Protein AF-A0A485CBW3-F1 (afdb_monomer)

Mean predicted aligned error: 8.42 Å

Structure (mmCIF, N/CA/C/O backbone):
data_AF-A0A485CBW3-F1
#
_entry.id   AF-A0A485CBW3-F1
#
loop_
_atom_site.group_PDB
_atom_site.id
_atom_site.type_symbol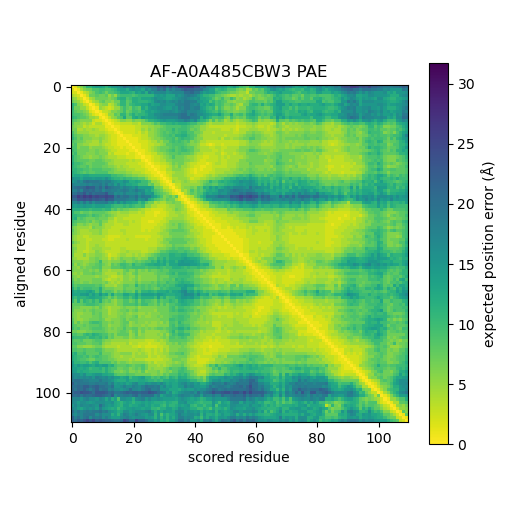
_atom_site.label_atom_id
_atom_site.label_alt_id
_atom_site.label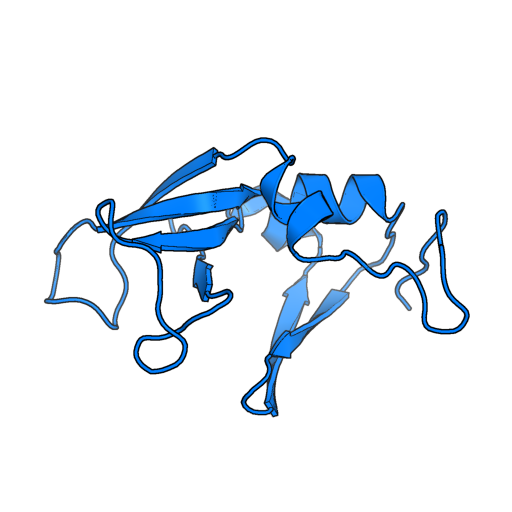_comp_id
_atom_site.label_asym_id
_atom_site.label_entity_id
_atom_site.label_seq_id
_atom_site.pdbx_PDB_ins_code
_atom_site.Cartn_x
_atom_site.Cartn_y
_atom_site.Cartn_z
_atom_site.occupancy
_atom_site.B_iso_or_equiv
_atom_site.auth_seq_id
_atom_site.auth_comp_id
_atom_site.auth_asym_id
_atom_site.auth_atom_id
_atom_site.pdbx_PDB_model_num
ATOM 1 N N . MET A 1 1 ? 17.941 -9.376 -4.956 1.00 50.50 1 MET A N 1
ATOM 2 C CA . MET A 1 1 ? 17.684 -8.123 -5.698 1.00 50.50 1 MET A CA 1
ATOM 3 C C . MET A 1 1 ? 16.260 -8.182 -6.223 1.00 50.50 1 MET A C 1
ATOM 5 O O . MET A 1 1 ? 15.840 -9.275 -6.577 1.00 50.50 1 MET A O 1
ATOM 9 N N . VAL A 1 2 ? 15.520 -7.071 -6.198 1.00 62.62 2 VAL A N 1
ATOM 10 C CA . VAL A 1 2 ? 14.190 -6.993 -6.827 1.00 62.62 2 VAL A CA 1
ATOM 11 C C . VAL A 1 2 ? 14.394 -6.579 -8.279 1.00 62.62 2 VAL A C 1
ATOM 13 O O . VAL A 1 2 ? 15.064 -5.578 -8.522 1.00 62.62 2 VAL A O 1
ATOM 16 N N . SER A 1 3 ? 13.869 -7.344 -9.230 1.00 69.56 3 SER A N 1
ATOM 17 C CA . SER A 1 3 ? 13.815 -6.956 -10.642 1.00 69.56 3 SER A CA 1
ATOM 18 C C . SER A 1 3 ? 12.436 -6.390 -10.973 1.00 69.56 3 SER A C 1
ATOM 20 O O . SER A 1 3 ? 11.439 -6.831 -10.409 1.00 69.56 3 SER A O 1
ATOM 22 N N . ILE A 1 4 ? 12.376 -5.401 -11.867 1.00 74.31 4 ILE A N 1
ATOM 23 C CA . ILE A 1 4 ? 11.139 -4.781 -12.362 1.00 74.31 4 ILE A CA 1
ATOM 24 C C . ILE A 1 4 ? 11.072 -5.076 -13.857 1.00 74.31 4 ILE A C 1
ATOM 26 O O . ILE A 1 4 ? 11.937 -4.621 -14.603 1.00 74.31 4 ILE A O 1
ATOM 30 N N . ALA A 1 5 ? 10.079 -5.849 -14.294 1.00 75.25 5 ALA A N 1
ATOM 31 C CA . ALA A 1 5 ? 9.964 -6.245 -15.698 1.00 75.25 5 ALA A CA 1
ATOM 32 C C . ALA A 1 5 ? 9.342 -5.154 -16.588 1.00 75.25 5 ALA A C 1
ATOM 34 O O . ALA A 1 5 ? 9.682 -5.064 -17.763 1.00 75.25 5 ALA A O 1
ATOM 35 N N . ASN A 1 6 ? 8.467 -4.306 -16.034 1.00 78.44 6 ASN A N 1
ATOM 36 C CA . ASN A 1 6 ? 7.676 -3.342 -16.807 1.00 78.44 6 ASN A CA 1
ATOM 37 C C . AS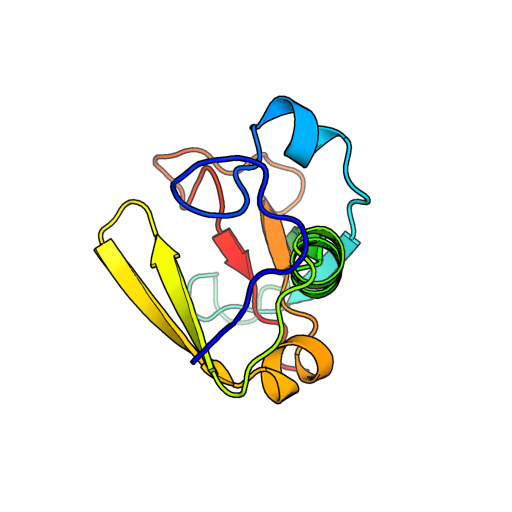N A 1 6 ? 8.139 -1.892 -16.623 1.00 78.44 6 ASN A C 1
ATOM 39 O O . ASN A 1 6 ? 7.304 -0.992 -16.614 1.00 78.44 6 ASN A O 1
ATOM 43 N N . ALA A 1 7 ? 9.438 -1.646 -16.426 1.00 77.31 7 ALA A N 1
ATOM 44 C CA . ALA A 1 7 ? 9.956 -0.299 -16.175 1.00 77.31 7 ALA A CA 1
ATOM 45 C C . ALA A 1 7 ? 9.477 0.704 -17.245 1.00 77.31 7 ALA A C 1
ATOM 47 O O . ALA A 1 7 ? 9.577 0.450 -18.442 1.00 77.31 7 ALA A O 1
ATOM 48 N N . ASN A 1 8 ? 8.944 1.845 -16.803 1.00 79.44 8 ASN A N 1
ATOM 49 C CA . ASN A 1 8 ? 8.433 2.914 -17.670 1.00 79.44 8 ASN A CA 1
ATOM 50 C C . ASN A 1 8 ? 9.266 4.207 -17.554 1.00 79.44 8 ASN A C 1
ATOM 52 O O . ASN A 1 8 ? 8.880 5.249 -18.078 1.00 79.44 8 ASN A O 1
ATOM 56 N N . SER A 1 9 ? 10.390 4.140 -16.838 1.00 77.81 9 SER A N 1
ATOM 57 C CA . SER A 1 9 ? 11.333 5.224 -16.591 1.00 77.81 9 SER A CA 1
ATOM 58 C C . SER A 1 9 ? 12.733 4.653 -16.344 1.00 77.81 9 SER A C 1
ATOM 60 O O . SER A 1 9 ? 12.873 3.518 -15.886 1.00 77.81 9 SER A O 1
ATOM 62 N N . ASP A 1 10 ? 13.769 5.473 -16.534 1.00 70.56 10 ASP A N 1
ATOM 63 C CA . ASP A 1 10 ? 15.170 5.141 -16.224 1.00 70.56 10 ASP A CA 1
ATOM 64 C C . ASP A 1 10 ? 15.400 4.786 -14.742 1.00 70.56 10 ASP A C 1
ATOM 66 O O . ASP A 1 10 ? 16.413 4.192 -14.380 1.00 70.56 10 ASP A O 1
ATOM 70 N N . LYS A 1 11 ? 14.449 5.144 -13.869 1.00 69.56 11 LYS A N 1
ATOM 71 C CA . LYS A 1 11 ? 14.462 4.844 -12.428 1.00 69.56 11 LYS A CA 1
ATOM 72 C C . LYS A 1 11 ? 13.620 3.619 -12.041 1.00 69.56 11 LYS A C 1
ATOM 74 O O . LYS A 1 11 ? 13.530 3.309 -10.856 1.00 69.56 11 LYS A O 1
ATOM 79 N N . GLY A 1 12 ? 12.988 2.940 -13.003 1.00 79.19 12 GLY A N 1
ATOM 80 C CA . GLY A 1 12 ? 12.107 1.791 -12.771 1.00 79.19 12 GLY A CA 1
ATOM 81 C C . GLY A 1 12 ? 10.662 2.047 -13.207 1.00 79.19 12 GLY A C 1
ATOM 82 O O . GLY A 1 12 ? 10.410 2.568 -14.291 1.00 79.19 12 GLY A O 1
ATOM 83 N N . TYR A 1 13 ? 9.697 1.643 -12.380 1.00 82.69 13 TYR A N 1
ATOM 84 C CA . TYR A 1 13 ? 8.269 1.846 -12.642 1.00 82.69 13 TYR A CA 1
ATOM 85 C C . TYR A 1 13 ? 7.731 3.037 -11.839 1.00 82.69 13 TYR A C 1
ATOM 87 O O . TYR A 1 13 ? 7.645 2.981 -10.615 1.00 82.69 13 TYR A O 1
ATOM 95 N N . VAL A 1 14 ? 7.380 4.119 -12.527 1.00 84.50 14 VAL A N 1
ATOM 96 C CA . VAL A 1 14 ? 6.865 5.372 -11.968 1.00 84.50 14 VAL A CA 1
ATOM 97 C C . VAL A 1 14 ? 5.360 5.450 -12.185 1.00 84.50 14 VAL A C 1
ATOM 99 O O . VAL A 1 14 ? 4.867 5.314 -13.305 1.00 84.50 14 VAL A O 1
ATOM 102 N N . ILE A 1 15 ? 4.627 5.705 -11.105 1.00 83.69 15 ILE A N 1
ATOM 103 C CA . ILE A 1 15 ? 3.169 5.818 -11.106 1.00 83.69 15 ILE A CA 1
ATOM 104 C C . ILE A 1 15 ? 2.811 7.251 -10.732 1.00 83.69 15 ILE A C 1
ATOM 106 O O . ILE A 1 15 ? 3.194 7.741 -9.672 1.00 83.69 15 ILE A O 1
ATOM 110 N N . THR A 1 16 ? 2.080 7.930 -11.611 1.00 83.56 16 THR A N 1
ATOM 111 C CA . THR A 1 16 ? 1.538 9.264 -11.316 1.00 83.56 16 THR A CA 1
ATOM 112 C C . THR A 1 16 ? 0.305 9.160 -10.422 1.00 83.56 16 THR A C 1
ATOM 114 O O . THR A 1 16 ? -0.414 8.165 -10.470 1.00 83.56 16 THR A O 1
ATOM 117 N N . GLU A 1 17 ? -0.002 10.209 -9.657 1.00 78.38 17 GLU A N 1
ATOM 118 C CA . GLU A 1 17 ? -1.218 10.258 -8.827 1.00 78.38 17 GLU A CA 1
ATOM 119 C C . GLU A 1 17 ? -2.484 9.969 -9.649 1.00 78.38 17 GLU A C 1
ATOM 121 O O . GLU A 1 17 ? -3.321 9.175 -9.241 1.00 78.38 17 GLU A O 1
ATOM 126 N N . LYS A 1 18 ? -2.577 10.509 -10.871 1.00 80.50 18 LYS A N 1
ATOM 127 C CA . LYS A 1 18 ? -3.710 10.258 -11.774 1.00 80.50 18 LYS A CA 1
ATOM 128 C C . LYS A 1 18 ? -3.839 8.783 -12.175 1.00 80.50 18 LYS A C 1
ATOM 130 O O . LYS A 1 18 ? -4.953 8.281 -12.300 1.00 80.50 18 LYS A O 1
ATOM 135 N N . GLN A 1 19 ? -2.719 8.089 -12.390 1.00 82.81 19 GLN A N 1
ATOM 136 C CA . GLN A 1 19 ? -2.724 6.646 -12.651 1.00 82.81 19 GLN A CA 1
ATOM 137 C C . GLN A 1 19 ? -3.099 5.869 -11.392 1.00 82.81 19 GLN A C 1
ATOM 139 O O . GLN A 1 19 ? -3.960 4.996 -11.460 1.00 82.81 19 GLN A O 1
ATOM 144 N N . PHE A 1 20 ? -2.522 6.227 -10.246 1.00 83.12 20 PHE A N 1
ATOM 145 C CA . PHE A 1 20 ? -2.848 5.608 -8.966 1.00 83.12 20 PHE A CA 1
ATOM 146 C C . PHE A 1 20 ? -4.340 5.739 -8.636 1.00 83.12 20 PHE A C 1
ATOM 148 O O . PHE A 1 20 ? -4.972 4.784 -8.191 1.00 83.12 20 PHE A O 1
ATOM 155 N N . ASP A 1 21 ? -4.931 6.895 -8.937 1.00 80.75 21 ASP A N 1
ATOM 156 C CA . ASP A 1 21 ? -6.346 7.154 -8.706 1.00 80.75 21 ASP A CA 1
ATOM 157 C C . ASP A 1 21 ? -7.276 6.304 -9.580 1.00 80.75 21 ASP A C 1
ATOM 159 O O . ASP A 1 21 ? -8.415 6.053 -9.179 1.00 80.75 21 ASP A O 1
ATOM 163 N N . SER A 1 22 ? -6.784 5.823 -10.726 1.00 85.06 22 SER A N 1
ATOM 164 C CA . SER A 1 22 ? -7.514 4.937 -11.641 1.00 85.06 22 SER A CA 1
ATOM 165 C C . SER A 1 22 ? -7.446 3.452 -11.267 1.00 85.06 22 SER A C 1
ATOM 167 O O . SER A 1 22 ? -8.141 2.636 -11.872 1.00 85.06 22 SER A O 1
ATOM 169 N N . PHE A 1 23 ? -6.614 3.079 -10.292 1.00 87.25 23 PHE A N 1
ATOM 170 C CA . PHE A 1 23 ? -6.439 1.683 -9.906 1.00 87.25 23 PHE A CA 1
ATOM 171 C C . PHE A 1 23 ? -7.598 1.152 -9.051 1.00 87.25 23 PHE A C 1
ATOM 173 O O . PHE A 1 23 ? -8.289 1.932 -8.384 1.00 87.25 23 PHE A O 1
ATOM 180 N N . PRO A 1 24 ? -7.806 -0.182 -9.032 1.00 86.69 24 PRO A N 1
ATOM 181 C CA . PRO A 1 24 ? -8.778 -0.813 -8.152 1.00 86.69 24 PRO A CA 1
ATOM 182 C C . PRO A 1 24 ? -8.530 -0.408 -6.699 1.00 86.69 24 PRO A C 1
ATOM 184 O O . PRO A 1 24 ? -7.423 -0.552 -6.176 1.00 86.69 24 PRO A O 1
ATOM 187 N N . ARG A 1 25 ? -9.572 0.122 -6.056 1.00 86.62 25 ARG A N 1
ATOM 188 C CA . ARG A 1 25 ? -9.532 0.507 -4.647 1.00 86.62 25 ARG A CA 1
ATOM 189 C C . ARG A 1 25 ? -10.084 -0.635 -3.813 1.00 86.62 25 ARG A C 1
ATOM 191 O O . ARG A 1 25 ? -11.250 -0.989 -3.976 1.00 86.62 25 ARG A O 1
ATOM 198 N N . ASP A 1 26 ? -9.283 -1.145 -2.896 1.00 86.12 26 ASP A N 1
ATOM 199 C CA . ASP A 1 26 ? -9.722 -2.088 -1.880 1.00 86.12 26 ASP A CA 1
ATOM 200 C C . ASP A 1 26 ? -9.871 -1.382 -0.527 1.00 86.12 26 ASP A C 1
ATOM 202 O O . ASP A 1 26 ? -9.417 -0.249 -0.324 1.00 86.12 26 ASP A O 1
ATOM 206 N N . THR A 1 27 ? -10.591 -2.020 0.388 1.00 84.56 27 THR A N 1
ATOM 207 C CA . THR A 1 27 ? -10.851 -1.496 1.721 1.00 84.56 27 THR A CA 1
ATOM 208 C C . THR A 1 27 ? -10.524 -2.532 2.782 1.00 84.56 27 THR A C 1
ATOM 210 O O . THR A 1 27 ? -11.145 -3.589 2.844 1.00 84.56 27 THR A O 1
ATOM 213 N N . ILE A 1 28 ? -9.641 -2.159 3.704 1.00 83.75 28 ILE A N 1
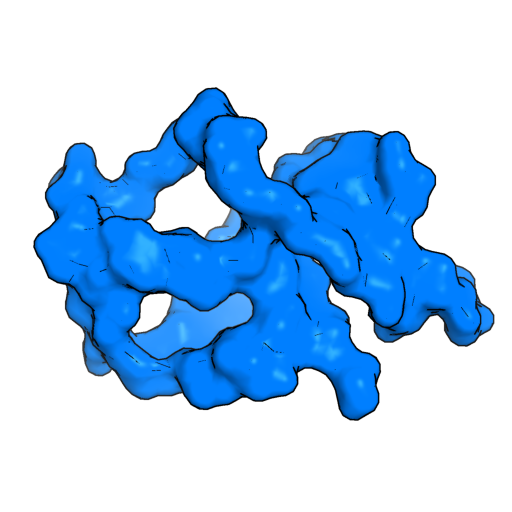ATOM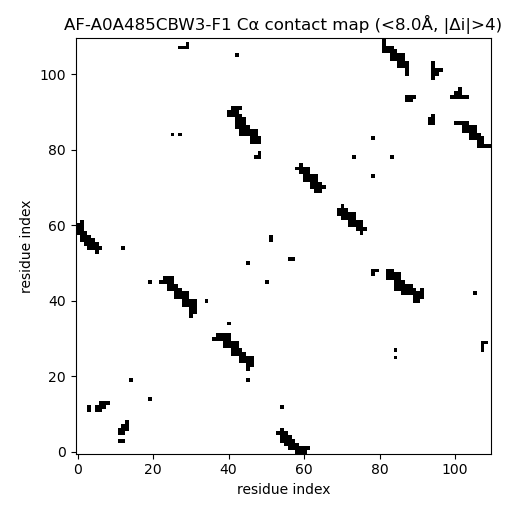 214 C CA . ILE A 1 28 ? -9.354 -2.937 4.906 1.00 83.75 28 ILE A CA 1
ATOM 215 C C . ILE A 1 28 ? -9.949 -2.244 6.130 1.00 83.75 28 ILE A C 1
ATOM 217 O O . ILE A 1 28 ? -9.968 -1.017 6.234 1.00 83.75 28 ILE A O 1
ATOM 221 N N . VAL A 1 29 ? -10.439 -3.032 7.081 1.00 83.62 29 VAL A N 1
ATOM 222 C CA . VAL A 1 29 ? -10.866 -2.535 8.391 1.00 83.62 29 VAL A CA 1
ATOM 223 C C . VAL A 1 29 ? -9.935 -3.147 9.424 1.00 83.62 29 VAL A C 1
ATOM 225 O O . VAL A 1 29 ? -9.990 -4.352 9.654 1.00 83.62 29 VAL A O 1
ATOM 228 N N . THR A 1 30 ? -9.077 -2.328 10.027 1.00 76.69 30 THR A N 1
ATOM 229 C CA . THR A 1 30 ? -8.060 -2.785 10.984 1.00 76.69 30 THR A CA 1
ATOM 230 C C . THR A 1 30 ? -7.955 -1.836 12.173 1.00 76.69 30 THR A C 1
ATOM 232 O O . THR A 1 30 ? -8.386 -0.685 12.113 1.00 76.69 30 THR A O 1
ATOM 235 N N . THR A 1 31 ? -7.411 -2.324 13.279 1.00 74.94 31 THR A N 1
ATOM 236 C CA . THR A 1 31 ? -7.025 -1.504 14.431 1.00 74.94 31 THR A CA 1
ATOM 237 C C . THR A 1 31 ? -5.541 -1.193 14.317 1.00 74.94 31 THR A C 1
ATOM 239 O O . THR A 1 31 ? -4.745 -2.117 14.156 1.00 74.94 31 THR A O 1
ATOM 242 N N . THR A 1 32 ? -5.143 0.073 14.422 1.00 67.81 32 THR A N 1
ATOM 243 C CA . THR A 1 32 ? -3.719 0.438 14.411 1.00 67.81 32 THR A CA 1
ATOM 244 C C . THR A 1 32 ? -3.285 0.992 15.769 1.00 67.81 32 THR A C 1
ATOM 246 O O . THR A 1 32 ? -4.093 1.643 16.436 1.00 67.81 32 THR A O 1
ATOM 249 N N . PRO A 1 33 ? -2.014 0.800 16.179 1.00 65.06 33 PRO A N 1
ATOM 250 C CA . PRO A 1 33 ? -1.489 1.364 17.431 1.00 65.06 33 PRO A CA 1
ATOM 251 C C . PRO A 1 33 ? -1.583 2.895 17.497 1.00 65.06 33 PRO A C 1
ATOM 253 O O . PRO A 1 33 ? -1.577 3.482 18.572 1.00 65.06 33 PRO A O 1
ATOM 256 N N . TRP A 1 34 ? -1.664 3.5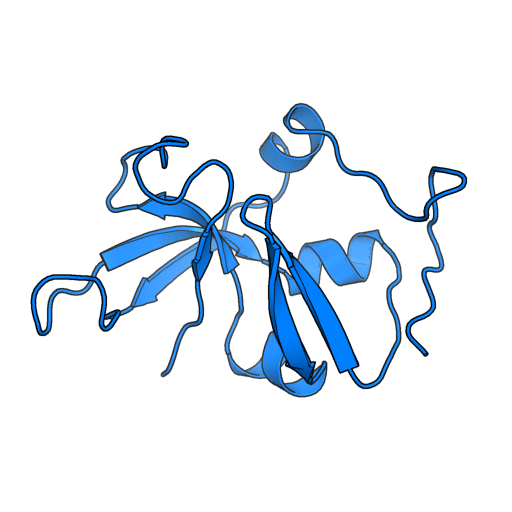34 16.329 1.00 60.78 34 TRP A N 1
ATOM 257 C CA . TRP A 1 34 ? -1.688 4.984 16.129 1.00 60.78 34 TRP A CA 1
ATOM 258 C C . TRP A 1 34 ? -3.104 5.578 16.193 1.00 60.78 34 TRP A C 1
ATOM 260 O O . TRP A 1 34 ? -3.279 6.787 16.063 1.00 60.78 34 TRP A O 1
ATOM 270 N N . THR A 1 35 ? -4.125 4.734 16.355 1.00 62.72 35 THR A N 1
ATOM 271 C CA . THR A 1 35 ? -5.534 5.132 16.479 1.00 62.72 35 THR A CA 1
ATOM 272 C C . THR A 1 35 ? -6.024 4.880 17.903 1.00 62.72 35 THR A C 1
ATOM 274 O O . THR A 1 35 ? -5.421 4.065 18.601 1.00 62.72 35 THR A O 1
ATOM 277 N N . PRO A 1 36 ? -7.091 5.567 18.370 1.00 68.12 36 PRO A N 1
ATOM 278 C CA . PRO A 1 36 ? -7.622 5.352 19.714 1.00 68.12 36 PRO A CA 1
ATOM 279 C C . PRO A 1 36 ? -7.803 3.858 19.999 1.00 68.12 36 PRO A C 1
ATOM 281 O O . PRO A 1 36 ? -8.356 3.139 19.165 1.00 68.12 36 PRO A O 1
ATOM 284 N N . THR A 1 37 ? -7.306 3.400 21.150 1.00 64.88 37 THR A N 1
ATOM 285 C CA . THR A 1 37 ? -7.142 1.979 21.480 1.00 64.88 37 THR A CA 1
ATOM 286 C C . THR A 1 37 ? -8.398 1.167 21.164 1.00 64.88 37 THR A C 1
ATOM 288 O O . THR A 1 37 ? -9.475 1.436 21.693 1.00 64.88 37 THR A O 1
ATOM 291 N N . GLY A 1 38 ? -8.265 0.170 20.283 1.00 63.62 38 GLY A N 1
ATOM 292 C CA . GLY A 1 38 ? -9.356 -0.733 19.901 1.00 63.62 38 GLY A CA 1
ATOM 293 C C . GLY A 1 38 ? -10.338 -0.188 18.855 1.00 63.62 38 GLY A C 1
ATOM 294 O O . GLY A 1 38 ? -11.257 -0.910 18.463 1.00 63.62 38 GLY A O 1
ATOM 295 N N . LYS A 1 39 ? -10.162 1.043 18.351 1.00 74.12 39 LYS A N 1
ATOM 296 C CA . LYS A 1 39 ? -11.005 1.566 17.271 1.00 74.12 39 LYS A CA 1
ATOM 297 C C . LYS A 1 39 ? -10.640 0.889 15.951 1.00 74.12 39 LYS A C 1
ATOM 299 O O . LYS A 1 39 ? -9.534 1.038 15.438 1.00 74.12 39 LYS A O 1
ATOM 304 N N . LYS A 1 40 ? -11.608 0.178 15.370 1.00 77.44 40 LYS A N 1
ATOM 305 C CA . LYS A 1 40 ? -11.526 -0.283 13.983 1.00 77.44 40 LYS A CA 1
ATOM 306 C C . LYS A 1 40 ? -11.592 0.926 13.059 1.00 77.44 40 LYS A C 1
ATOM 308 O O . LYS A 1 40 ? -12.570 1.672 13.091 1.00 77.44 40 LYS A O 1
ATOM 313 N N . VAL A 1 41 ? -10.565 1.094 12.244 1.00 80.62 41 VAL A N 1
ATOM 314 C CA . VAL A 1 41 ? -10.466 2.149 11.244 1.00 80.62 41 VAL A CA 1
ATOM 315 C C . VAL A 1 41 ? -10.558 1.530 9.861 1.00 80.62 41 VAL A C 1
ATOM 317 O O . VAL A 1 41 ? -9.943 0.500 9.576 1.00 80.62 41 VAL A O 1
ATOM 320 N N . LYS A 1 42 ? -11.356 2.161 9.001 1.00 84.06 42 LYS A N 1
ATOM 321 C CA . LYS A 1 42 ? -11.532 1.759 7.609 1.00 84.06 42 LYS A CA 1
ATOM 322 C C . LYS A 1 42 ? -10.497 2.474 6.747 1.00 84.06 42 LYS A C 1
ATOM 324 O O . LYS A 1 42 ? -10.613 3.676 6.528 1.00 84.06 42 LYS A O 1
ATOM 329 N N . PHE A 1 43 ? -9.518 1.746 6.232 1.00 84.12 43 PHE A N 1
ATOM 330 C CA . PHE A 1 43 ? -8.559 2.263 5.261 1.00 84.12 43 PHE A CA 1
ATOM 331 C C . PHE A 1 43 ? -8.978 1.858 3.857 1.00 84.12 43 PHE A C 1
ATOM 333 O O . PHE A 1 43 ? -9.331 0.703 3.623 1.00 84.12 43 PHE A O 1
ATOM 340 N N . LYS A 1 44 ? -8.930 2.803 2.921 1.00 85.38 44 LYS A N 1
ATOM 341 C CA . LYS A 1 44 ? -9.211 2.558 1.506 1.00 85.38 44 LYS A CA 1
ATOM 342 C C . LYS A 1 44 ? -8.049 3.043 0.649 1.00 85.38 44 LYS A C 1
ATOM 344 O O . LYS A 1 44 ? -7.464 4.100 0.896 1.00 85.38 44 LYS A O 1
ATOM 349 N N . GLY A 1 45 ? -7.692 2.238 -0.342 1.00 87.00 45 GLY A N 1
ATOM 350 C CA . GLY A 1 45 ? -6.401 2.331 -1.009 1.00 87.00 45 GLY A CA 1
ATOM 351 C C . GLY A 1 45 ? -6.239 1.302 -2.110 1.00 87.00 45 GLY A C 1
ATOM 352 O O . GLY A 1 45 ? -7.181 0.591 -2.429 1.00 87.00 45 GLY A O 1
ATOM 353 N N . VAL A 1 46 ? -5.052 1.234 -2.696 1.00 87.50 46 VAL A N 1
ATOM 354 C CA . VAL A 1 46 ? -4.725 0.237 -3.724 1.00 87.50 46 VAL A CA 1
ATOM 355 C C . VAL A 1 46 ? -3.967 -0.911 -3.067 1.00 87.50 46 VAL A C 1
ATOM 357 O O . VAL A 1 46 ? -3.087 -0.671 -2.239 1.00 87.50 46 VAL A O 1
ATOM 360 N N . ASP A 1 47 ? -4.300 -2.148 -3.431 1.00 86.94 47 ASP A N 1
ATOM 361 C CA . ASP A 1 47 ? -3.546 -3.327 -2.997 1.00 86.94 47 ASP A CA 1
ATOM 362 C C . ASP A 1 47 ? -2.108 -3.244 -3.525 1.00 86.94 47 ASP A C 1
ATOM 364 O O . ASP A 1 47 ? -1.864 -3.076 -4.726 1.00 86.94 47 ASP A O 1
ATOM 368 N N . LEU A 1 48 ? -1.136 -3.365 -2.626 1.00 84.69 48 LEU A N 1
ATOM 369 C CA . LEU A 1 48 ? 0.272 -3.363 -2.988 1.00 84.69 48 LEU A CA 1
ATOM 370 C C . LEU A 1 48 ? 0.604 -4.506 -3.961 1.00 84.69 48 LEU A C 1
ATOM 372 O O . LEU A 1 48 ? 1.399 -4.320 -4.882 1.00 84.69 48 LEU A O 1
ATOM 376 N N . SER A 1 49 ? -0.048 -5.658 -3.820 1.00 84.25 49 SER A N 1
ATOM 377 C CA . SER A 1 49 ? 0.100 -6.811 -4.713 1.00 84.25 49 SER A CA 1
ATOM 378 C C . SER A 1 49 ? -0.279 -6.459 -6.152 1.00 84.25 49 SER A C 1
ATOM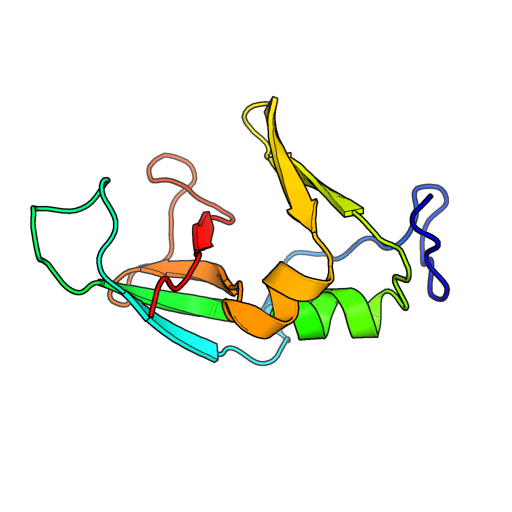 380 O O . SER A 1 49 ? 0.372 -6.906 -7.098 1.00 84.25 49 SER A O 1
ATOM 382 N N . TYR A 1 50 ? -1.303 -5.618 -6.338 1.00 86.62 50 TYR A N 1
ATOM 383 C CA . TYR A 1 50 ? -1.703 -5.125 -7.656 1.00 86.62 50 TYR A CA 1
ATOM 384 C C . TYR A 1 50 ? -0.615 -4.235 -8.269 1.00 86.62 50 TYR A C 1
ATOM 386 O O . TYR A 1 50 ? -0.259 -4.408 -9.435 1.00 86.62 50 TYR A O 1
ATOM 394 N N . VAL A 1 51 ? -0.027 -3.338 -7.472 1.00 85.38 51 VAL A N 1
ATOM 395 C CA . VAL A 1 51 ? 1.069 -2.461 -7.913 1.00 85.38 51 VAL A CA 1
ATOM 396 C C . VAL A 1 51 ? 2.317 -3.263 -8.288 1.00 85.38 51 VAL A C 1
ATOM 398 O O . VAL A 1 51 ? 2.925 -3.011 -9.327 1.00 85.38 51 VAL A O 1
ATOM 401 N N . LEU A 1 52 ? 2.676 -4.264 -7.482 1.00 84.25 52 LEU A N 1
ATOM 402 C CA . LEU A 1 52 ? 3.821 -5.138 -7.745 1.00 84.25 52 LEU A CA 1
ATOM 403 C C . LEU A 1 52 ? 3.631 -5.948 -9.031 1.00 84.25 52 LEU A C 1
ATOM 405 O O . LEU A 1 52 ? 4.559 -6.039 -9.834 1.00 84.25 52 LEU A O 1
ATOM 409 N N . LYS A 1 53 ? 2.421 -6.471 -9.269 1.00 85.69 53 LYS A N 1
ATOM 410 C CA . LYS A 1 53 ? 2.067 -7.155 -10.523 1.00 85.69 53 LYS A CA 1
ATOM 411 C C . LYS A 1 53 ? 2.156 -6.219 -11.729 1.00 85.69 53 LYS A C 1
ATOM 413 O O . LYS A 1 53 ? 2.719 -6.609 -12.746 1.00 85.69 53 LYS A O 1
ATOM 418 N N . LEU A 1 54 ? 1.671 -4.982 -11.605 1.00 85.69 54 LEU A N 1
ATOM 419 C CA . LEU A 1 54 ? 1.781 -3.953 -12.649 1.00 85.69 54 LEU A CA 1
ATOM 420 C C . LEU A 1 54 ? 3.234 -3.644 -13.007 1.00 85.69 54 LEU A C 1
ATOM 422 O O . LEU A 1 54 ? 3.592 -3.629 -14.183 1.00 85.69 54 LEU A O 1
ATOM 426 N N . ALA A 1 55 ? 4.081 -3.460 -11.996 1.00 84.50 55 ALA A N 1
ATOM 427 C CA . ALA A 1 55 ? 5.511 -3.238 -12.181 1.00 84.50 55 ALA A CA 1
ATOM 428 C C . ALA A 1 55 ? 6.249 -4.496 -12.691 1.00 84.50 55 ALA A C 1
ATOM 430 O O . ALA A 1 55 ? 7.382 -4.403 -13.167 1.00 84.50 55 ALA A O 1
ATOM 431 N N . GLY A 1 56 ? 5.633 -5.680 -12.600 1.00 82.38 56 GLY A N 1
ATOM 432 C CA . GLY A 1 56 ? 6.300 -6.958 -12.848 1.00 82.38 56 GLY A CA 1
ATOM 433 C C . GLY A 1 56 ? 7.453 -7.187 -11.870 1.00 82.38 56 GLY A C 1
ATOM 434 O O . GLY A 1 56 ? 8.511 -7.684 -12.262 1.00 82.38 56 GLY A O 1
ATOM 435 N N . ALA A 1 57 ? 7.280 -6.734 -10.625 1.00 82.69 57 ALA A N 1
ATOM 436 C CA . ALA A 1 57 ? 8.301 -6.796 -9.596 1.00 82.69 57 ALA A CA 1
ATOM 437 C C . ALA A 1 57 ? 8.482 -8.239 -9.104 1.00 82.69 57 ALA A C 1
ATOM 439 O O . ALA A 1 57 ? 7.510 -8.885 -8.723 1.00 82.69 57 ALA A O 1
ATOM 440 N N . ASN A 1 58 ? 9.721 -8.731 -9.078 1.00 75.62 58 ASN A N 1
ATOM 441 C CA . ASN A 1 58 ? 10.067 -10.049 -8.546 1.00 75.62 58 ASN A CA 1
ATOM 442 C C . ASN A 1 58 ? 11.260 -9.947 -7.596 1.00 75.62 58 ASN A C 1
ATOM 444 O O . ASN A 1 58 ? 12.304 -9.405 -7.957 1.00 75.62 58 ASN A O 1
ATOM 448 N N . GLY A 1 59 ? 11.137 -10.487 -6.383 1.00 79.12 59 GLY A N 1
ATOM 449 C CA . GLY A 1 59 ? 12.233 -10.536 -5.419 1.00 79.12 59 GLY A CA 1
ATOM 450 C C . GLY A 1 59 ? 11.831 -11.158 -4.084 1.00 79.12 59 GLY A C 1
ATOM 451 O O . GLY A 1 59 ? 10.671 -11.457 -3.846 1.00 79.12 59 GLY A O 1
ATOM 452 N N . ALA A 1 60 ? 12.806 -11.362 -3.198 1.00 81.94 60 ALA A N 1
ATOM 453 C CA . ALA A 1 60 ? 12.542 -11.911 -1.863 1.00 81.94 60 ALA A CA 1
ATOM 454 C C . ALA A 1 60 ? 12.108 -10.834 -0.852 1.00 81.94 60 ALA A C 1
ATOM 456 O O . ALA A 1 60 ? 11.293 -11.097 0.025 1.00 81.94 60 ALA A O 1
ATOM 457 N N . LYS A 1 61 ? 12.658 -9.619 -0.979 1.00 83.31 61 LYS A N 1
ATOM 458 C CA . LYS A 1 61 ? 12.481 -8.509 -0.034 1.00 83.31 61 LYS A CA 1
ATOM 459 C C . LYS A 1 61 ? 12.163 -7.225 -0.773 1.00 83.31 61 LYS A C 1
ATOM 461 O O . LYS A 1 61 ? 12.851 -6.901 -1.737 1.00 83.31 61 LYS A O 1
ATOM 466 N N . LEU A 1 62 ? 11.188 -6.481 -0.277 1.00 83.19 62 LEU A N 1
ATOM 467 C CA . LEU A 1 62 ? 10.788 -5.175 -0.773 1.00 83.19 62 LEU A CA 1
ATOM 468 C C . LEU A 1 62 ? 11.223 -4.116 0.231 1.00 83.19 62 LEU A C 1
ATOM 470 O O . LEU A 1 62 ? 10.876 -4.188 1.407 1.00 83.19 62 LEU A O 1
ATOM 474 N N . LYS A 1 63 ? 11.993 -3.137 -0.238 1.00 83.00 63 LYS A N 1
ATOM 475 C CA . LYS A 1 63 ? 12.349 -1.960 0.550 1.00 83.00 63 LYS A CA 1
ATOM 476 C C . LYS A 1 63 ? 11.396 -0.831 0.172 1.00 83.00 63 LYS A C 1
ATOM 478 O O . LYS A 1 63 ? 11.374 -0.417 -0.984 1.00 83.00 63 LYS A O 1
ATOM 483 N N . PHE A 1 64 ? 10.621 -0.349 1.134 1.00 79.62 64 PHE A N 1
ATOM 484 C CA . PHE A 1 64 ? 9.769 0.824 0.985 1.00 79.62 64 PHE A CA 1
ATOM 485 C C . PHE A 1 64 ? 10.490 2.034 1.551 1.00 79.62 64 PHE A C 1
ATOM 487 O O . PHE A 1 64 ? 11.080 1.942 2.623 1.00 79.62 64 PHE A O 1
ATOM 494 N N . HIS A 1 65 ? 10.411 3.151 0.839 1.00 78.12 65 HIS A N 1
ATOM 495 C CA . HIS A 1 65 ? 10.907 4.446 1.279 1.00 78.12 65 HIS A CA 1
ATOM 496 C C . HIS A 1 65 ? 9.762 5.445 1.160 1.00 78.12 65 HIS A C 1
ATOM 498 O O . HIS A 1 65 ? 9.222 5.649 0.071 1.00 78.12 65 HIS A O 1
ATOM 504 N N . ALA A 1 66 ? 9.358 6.037 2.276 1.00 75.56 66 ALA A N 1
ATOM 505 C CA . ALA A 1 66 ? 8.328 7.065 2.306 1.00 75.56 66 ALA A CA 1
ATOM 506 C C . ALA A 1 66 ? 8.933 8.469 2.134 1.00 75.56 66 ALA A C 1
ATOM 508 O O . ALA A 1 66 ? 10.147 8.650 2.163 1.00 75.56 66 ALA A O 1
ATOM 509 N N . LEU A 1 67 ? 8.082 9.480 1.938 1.00 69.69 67 LEU A N 1
ATOM 510 C CA . LEU A 1 67 ? 8.515 10.876 1.755 1.00 69.69 67 LEU A CA 1
ATOM 511 C C . LEU A 1 67 ? 9.176 11.487 3.000 1.00 69.69 67 LEU A C 1
ATOM 513 O O . LEU A 1 67 ? 9.859 12.495 2.889 1.00 69.69 67 LEU A O 1
ATOM 517 N N . ASN A 1 68 ? 8.953 10.903 4.175 1.00 68.00 68 ASN A N 1
ATOM 518 C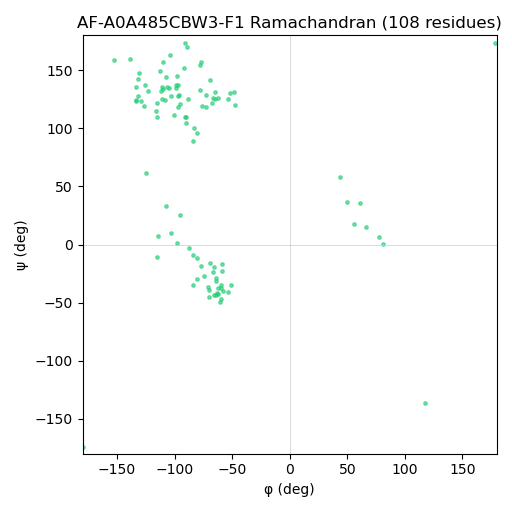 CA . ASN A 1 68 ? 9.544 11.311 5.448 1.00 68.00 68 ASN A CA 1
ATOM 519 C C . ASN A 1 68 ? 10.809 10.506 5.794 1.00 68.00 68 ASN A C 1
ATOM 521 O O . ASN A 1 68 ? 11.092 10.311 6.974 1.00 68.00 68 ASN A O 1
ATOM 525 N N . ASP A 1 69 ? 11.494 9.967 4.782 1.00 70.06 69 ASP A N 1
ATOM 526 C CA . ASP A 1 69 ? 12.669 9.093 4.915 1.00 70.06 69 ASP A CA 1
ATOM 527 C C . ASP A 1 69 ? 12.431 7.848 5.787 1.00 70.06 69 ASP A C 1
ATOM 529 O O . ASP A 1 69 ? 13.364 7.190 6.250 1.00 70.06 69 ASP A O 1
ATOM 533 N N . TYR A 1 70 ? 11.163 7.491 6.014 1.00 73.06 70 TYR A N 1
ATOM 534 C CA . TYR A 1 70 ? 10.820 6.273 6.722 1.00 73.06 70 TYR A CA 1
ATOM 535 C C . TYR A 1 70 ? 11.016 5.081 5.793 1.00 73.06 70 TYR A C 1
ATOM 537 O O . TYR A 1 70 ? 10.369 4.971 4.746 1.00 73.06 70 TYR A O 1
ATOM 545 N N . GLU A 1 71 ? 11.909 4.183 6.197 1.00 78.50 71 GLU A N 1
ATOM 546 C CA . GLU A 1 71 ? 12.213 2.967 5.465 1.00 78.50 71 GLU A CA 1
ATOM 547 C C . GLU A 1 71 ? 11.696 1.736 6.205 1.00 78.50 71 GLU A C 1
ATOM 549 O O . GLU A 1 71 ? 11.941 1.561 7.400 1.00 78.50 71 GLU A O 1
ATOM 554 N N . ILE A 1 72 ? 11.036 0.839 5.474 1.00 78.88 72 ILE A N 1
ATOM 555 C CA . ILE A 1 72 ? 10.697 -0.499 5.970 1.00 78.88 72 ILE A CA 1
ATOM 556 C C . ILE A 1 72 ? 11.105 -1.549 4.952 1.00 78.88 72 ILE A C 1
ATOM 558 O O . ILE A 1 72 ? 11.064 -1.327 3.741 1.00 78.88 72 ILE A O 1
ATOM 562 N N . ILE A 1 73 ? 11.497 -2.714 5.453 1.00 82.75 73 ILE A N 1
ATOM 563 C CA . ILE A 1 73 ? 11.767 -3.888 4.631 1.00 82.75 73 ILE A CA 1
ATOM 564 C C . ILE A 1 73 ? 10.669 -4.897 4.925 1.00 82.75 73 ILE A C 1
ATOM 566 O O . ILE A 1 73 ? 10.443 -5.243 6.081 1.00 82.75 73 ILE A O 1
ATOM 570 N N . VAL A 1 74 ? 9.996 -5.349 3.875 1.00 82.56 74 VAL A N 1
ATOM 571 C CA . VAL A 1 74 ? 8.897 -6.310 3.947 1.00 82.56 74 VAL A CA 1
ATOM 572 C C . VAL A 1 74 ? 9.249 -7.497 3.067 1.00 82.56 74 VAL A C 1
ATOM 574 O O . VAL A 1 74 ? 9.691 -7.320 1.928 1.00 82.56 74 VAL A O 1
ATOM 577 N N . ASP A 1 75 ? 9.087 -8.710 3.583 1.00 85.25 75 ASP A N 1
ATOM 578 C CA . ASP A 1 75 ? 9.268 -9.914 2.778 1.00 85.25 75 ASP A CA 1
ATOM 579 C C . ASP A 1 75 ? 8.133 -10.022 1.751 1.00 85.25 75 ASP A C 1
ATOM 581 O O . ASP A 1 75 ? 6.979 -9.703 2.031 1.00 85.25 75 ASP A O 1
ATOM 585 N N . MET A 1 76 ? 8.431 -10.467 0.530 1.00 82.19 76 MET A N 1
ATOM 586 C CA . MET A 1 76 ? 7.411 -10.483 -0.529 1.00 82.19 76 MET A CA 1
ATOM 587 C C . MET A 1 76 ? 6.242 -11.429 -0.199 1.00 82.19 76 MET A C 1
ATOM 589 O O . MET A 1 76 ? 5.101 -11.146 -0.552 1.00 82.19 76 MET A O 1
ATOM 593 N N . ASN A 1 77 ? 6.512 -12.481 0.580 1.00 82.75 77 ASN A N 1
ATOM 594 C CA . ASN A 1 77 ? 5.497 -13.384 1.129 1.00 82.75 77 ASN A CA 1
ATOM 595 C C . ASN A 1 77 ? 4.538 -12.680 2.107 1.00 82.75 77 ASN A C 1
ATOM 597 O O . ASN A 1 77 ? 3.369 -13.047 2.197 1.00 82.75 77 ASN A O 1
ATOM 601 N N . ASP A 1 78 ? 5.019 -11.670 2.834 1.00 81.19 78 ASP A N 1
ATOM 602 C CA . ASP A 1 78 ? 4.221 -10.919 3.804 1.00 81.19 78 ASP A CA 1
ATOM 603 C C . ASP A 1 78 ? 3.251 -9.954 3.116 1.00 81.19 78 ASP A C 1
ATOM 605 O O . ASP A 1 78 ? 2.180 -9.675 3.652 1.00 81.19 78 ASP A O 1
ATOM 609 N N . VAL A 1 79 ? 3.580 -9.487 1.908 1.00 77.94 79 VAL A N 1
ATOM 610 C CA . VAL A 1 79 ? 2.683 -8.624 1.127 1.00 77.94 79 VAL A CA 1
ATOM 611 C C . VAL A 1 79 ? 1.372 -9.332 0.812 1.00 77.94 79 VAL A C 1
ATOM 613 O O . VAL A 1 79 ? 0.303 -8.783 1.080 1.00 77.94 79 VAL A O 1
ATOM 616 N N . GLU A 1 80 ? 1.461 -10.558 0.293 1.00 74.00 80 GLU A N 1
ATOM 617 C CA . GLU A 1 80 ? 0.282 -11.366 -0.023 1.00 74.00 80 GLU A CA 1
ATOM 618 C C . GLU A 1 80 ? -0.414 -11.861 1.249 1.00 74.00 80 GLU A C 1
ATOM 620 O O . GLU A 1 80 ? -1.640 -11.902 1.308 1.00 74.00 80 GLU A O 1
ATOM 625 N N . LYS A 1 81 ? 0.354 -12.197 2.292 1.00 78.88 81 LYS A N 1
ATOM 626 C CA . LYS A 1 81 ? -0.185 -12.736 3.547 1.00 78.88 81 LYS A CA 1
ATOM 627 C C . LYS A 1 81 ? -0.959 -11.707 4.374 1.00 78.88 81 LYS A C 1
ATOM 629 O O . LYS A 1 81 ? -1.956 -12.068 4.996 1.00 78.88 81 LYS A O 1
ATOM 634 N N . TYR A 1 82 ? -0.494 -10.458 4.426 1.00 74.44 82 TYR A N 1
ATOM 635 C CA . TYR A 1 82 ? -1.078 -9.406 5.270 1.00 74.44 82 TYR A CA 1
ATOM 636 C C . TYR A 1 82 ? -1.937 -8.397 4.500 1.00 74.44 82 TYR A C 1
ATOM 638 O O . TYR A 1 82 ? -2.323 -7.379 5.080 1.00 74.44 82 TYR A O 1
ATOM 646 N N . ASN A 1 83 ? -2.245 -8.663 3.221 1.00 75.06 83 ASN A N 1
ATOM 647 C CA . ASN A 1 83 ? -3.062 -7.801 2.357 1.00 75.06 83 ASN A CA 1
ATOM 648 C C . ASN A 1 83 ? -2.672 -6.323 2.498 1.00 75.06 83 ASN A C 1
ATOM 650 O O . ASN A 1 83 ? -3.465 -5.477 2.921 1.00 75.06 83 ASN A O 1
ATOM 654 N N . ILE A 1 84 ? -1.402 -6.036 2.222 1.00 81.94 84 ILE A N 1
ATOM 655 C CA . ILE A 1 84 ? -0.847 -4.705 2.444 1.00 81.94 84 ILE A CA 1
ATOM 656 C C . ILE A 1 84 ? -1.497 -3.705 1.486 1.00 81.94 84 ILE A C 1
ATOM 658 O O . ILE A 1 84 ? -1.478 -3.878 0.267 1.00 81.94 84 ILE A O 1
ATOM 662 N N . LEU A 1 85 ? -2.037 -2.626 2.049 1.00 83.88 85 LEU A N 1
ATOM 663 C CA . LEU A 1 85 ? -2.756 -1.600 1.310 1.00 83.88 85 LEU A CA 1
ATOM 664 C C . LEU A 1 85 ? -1.980 -0.279 1.306 1.00 83.88 85 LEU A C 1
ATOM 666 O O . LEU A 1 85 ? -1.580 0.231 2.355 1.00 83.88 85 LEU A O 1
ATOM 670 N N . LEU A 1 86 ? -1.844 0.327 0.128 1.00 83.75 86 LEU A N 1
ATOM 671 C CA . LEU A 1 86 ? -1.428 1.719 -0.023 1.00 83.75 86 LEU A CA 1
ATOM 672 C C . LEU A 1 86 ? -2.660 2.613 0.139 1.00 83.75 86 LEU A C 1
ATOM 674 O O . LEU A 1 86 ? -3.384 2.892 -0.821 1.00 83.75 86 LEU A O 1
ATOM 678 N N . ALA A 1 87 ? -2.936 3.004 1.382 1.00 80.88 87 ALA A N 1
ATOM 679 C CA . ALA A 1 87 ? -4.123 3.754 1.759 1.00 80.88 87 ALA A CA 1
ATOM 680 C C . ALA A 1 87 ? -3.993 5.240 1.396 1.00 80.88 87 ALA A C 1
ATOM 682 O O . ALA A 1 87 ? -2.993 5.881 1.709 1.00 80.88 87 ALA A O 1
ATOM 683 N N . THR A 1 88 ? -5.035 5.798 0.779 1.00 80.69 88 THR A N 1
ATOM 684 C CA . THR A 1 88 ? -5.182 7.249 0.539 1.00 80.69 88 THR A CA 1
ATOM 685 C C . THR A 1 88 ? -6.370 7.834 1.299 1.00 80.69 88 THR A C 1
ATOM 687 O O . THR A 1 88 ? -6.535 9.050 1.354 1.00 80.69 88 THR A O 1
ATOM 690 N N . GLU A 1 89 ? -7.224 6.984 1.870 1.00 79.44 89 GLU A N 1
ATOM 691 C CA . GLU A 1 89 ? -8.396 7.364 2.653 1.00 79.44 89 GLU A CA 1
ATOM 692 C C . GLU A 1 89 ? -8.443 6.585 3.974 1.00 79.44 89 GLU A C 1
ATOM 694 O O . GLU A 1 89 ? -8.145 5.390 4.020 1.00 79.44 89 GLU A O 1
ATOM 699 N N . MET A 1 90 ? -8.879 7.264 5.034 1.00 82.25 90 MET A N 1
ATOM 700 C CA . MET A 1 90 ? -9.072 6.738 6.382 1.00 82.25 90 MET A CA 1
ATOM 701 C C . MET A 1 90 ? -10.439 7.191 6.911 1.00 82.25 90 MET A C 1
ATOM 703 O O . MET A 1 90 ? -10.742 8.382 6.922 1.00 82.25 90 MET A O 1
ATOM 707 N N . ASP A 1 91 ? -11.290 6.247 7.317 1.00 80.19 91 ASP A N 1
ATOM 708 C CA . ASP A 1 91 ? -12.673 6.477 7.771 1.00 80.19 91 ASP A CA 1
ATOM 709 C C . ASP A 1 91 ? -13.495 7.361 6.801 1.00 80.19 91 ASP A C 1
ATOM 711 O O . ASP A 1 91 ? -14.312 8.186 7.207 1.00 80.19 91 ASP A O 1
ATOM 715 N N . GLY A 1 92 ? -13.266 7.203 5.491 1.00 77.56 92 GLY A N 1
ATOM 716 C CA . GLY A 1 92 ? -13.941 7.979 4.442 1.00 77.56 92 GLY A CA 1
ATOM 717 C C . GLY A 1 92 ? -13.409 9.404 4.248 1.00 77.56 92 GLY A C 1
ATOM 718 O O . GLY A 1 92 ? -13.978 10.160 3.464 1.00 77.56 92 GLY A O 1
ATOM 719 N N . LYS A 1 93 ? -12.323 9.782 4.931 1.00 79.06 93 LYS A N 1
ATOM 720 C CA . LYS A 1 93 ? -11.614 11.051 4.727 1.00 79.06 93 LYS A CA 1
ATOM 721 C C . LYS A 1 93 ? -10.308 10.807 3.977 1.00 79.06 93 LYS A C 1
ATOM 723 O O . LYS A 1 93 ? -9.562 9.896 4.324 1.00 79.06 93 LYS A O 1
ATOM 728 N N . ARG A 1 94 ? -10.007 11.630 2.968 1.00 76.75 94 ARG A N 1
ATOM 729 C CA . ARG A 1 94 ? -8.714 11.584 2.264 1.00 76.75 94 ARG A CA 1
ATOM 730 C C . ARG A 1 94 ? -7.590 11.960 3.232 1.00 76.75 94 ARG A C 1
ATOM 732 O O . ARG A 1 94 ? -7.700 12.968 3.930 1.00 76.75 94 ARG A O 1
ATOM 739 N N . LEU A 1 95 ? -6.532 11.154 3.264 1.00 71.56 95 LEU A N 1
ATOM 740 C CA . LEU A 1 95 ? -5.338 11.409 4.064 1.00 71.56 95 LEU A CA 1
ATOM 741 C C . LEU A 1 95 ? -4.644 12.672 3.541 1.00 71.56 95 LEU A C 1
ATOM 743 O O . LEU A 1 95 ? -4.353 12.797 2.351 1.00 71.56 95 LEU A O 1
ATOM 747 N N . GLN A 1 96 ? -4.422 13.634 4.430 1.00 61.25 96 GLN A N 1
ATOM 748 C CA . GLN A 1 96 ? -3.735 14.892 4.133 1.00 61.25 96 GLN A CA 1
ATOM 749 C C . GLN A 1 96 ? -2.244 14.723 4.427 1.00 61.25 96 GLN A C 1
ATOM 751 O O . GLN A 1 96 ? -1.891 13.969 5.323 1.00 61.25 96 GLN A O 1
ATOM 756 N N . ILE A 1 97 ? -1.359 15.461 3.749 1.00 62.56 97 ILE A N 1
ATOM 757 C CA . ILE A 1 97 ? 0.105 15.401 3.981 1.00 62.56 97 ILE A CA 1
ATOM 758 C C . ILE A 1 97 ? 0.463 15.567 5.469 1.00 62.56 97 ILE A C 1
ATOM 760 O O . ILE A 1 97 ? 1.389 14.941 5.973 1.00 62.56 97 ILE A O 1
ATOM 764 N N . ARG A 1 98 ? -0.309 16.387 6.187 1.00 57.25 98 ARG A N 1
ATOM 765 C CA . ARG A 1 98 ? -0.114 16.661 7.614 1.00 57.25 98 ARG A CA 1
ATOM 766 C C . ARG A 1 98 ? -0.600 15.534 8.537 1.00 57.25 98 ARG A C 1
ATOM 768 O O . ARG A 1 98 ? -0.158 15.466 9.675 1.00 57.25 98 ARG A O 1
ATOM 775 N N . ASP A 1 99 ? -1.457 14.654 8.023 1.00 55.81 99 ASP A N 1
ATOM 776 C CA . ASP A 1 99 ? -2.110 13.547 8.724 1.00 55.81 99 ASP A CA 1
ATOM 777 C C . ASP A 1 99 ? -1.831 12.226 7.977 1.00 55.81 99 ASP A C 1
ATOM 779 O O . ASP A 1 99 ? -2.747 11.577 7.470 1.00 55.81 99 ASP A O 1
ATOM 783 N N . PHE A 1 100 ? -0.550 11.844 7.872 1.00 53.69 100 PHE A N 1
ATOM 784 C CA . PHE A 1 100 ? -0.082 10.585 7.257 1.00 53.69 100 PHE A CA 1
ATOM 785 C C . PHE A 1 100 ? -0.298 10.430 5.735 1.00 53.69 100 PHE A C 1
ATOM 787 O O . PHE A 1 100 ? -0.189 9.326 5.201 1.00 53.69 100 PHE A O 1
ATOM 794 N N . GLY A 1 101 ? -0.603 11.510 5.019 1.00 50.72 101 GLY A N 1
ATOM 795 C CA . GLY A 1 101 ? -0.751 11.522 3.562 1.00 50.72 101 GLY A CA 1
ATOM 796 C C . GLY A 1 101 ? 0.546 11.843 2.803 1.00 50.72 101 GLY A C 1
ATOM 797 O O . GLY A 1 101 ? 1.551 12.218 3.406 1.00 50.72 101 GLY A O 1
ATOM 798 N N . PRO A 1 102 ? 0.534 11.745 1.459 1.00 51.41 102 PRO A N 1
ATOM 799 C CA . PRO A 1 102 ? -0.596 11.350 0.607 1.00 51.41 102 PRO A CA 1
ATOM 800 C C . PRO A 1 102 ? -0.823 9.828 0.517 1.00 51.41 102 PRO A C 1
ATOM 802 O O . PRO A 1 102 ? -1.879 9.407 0.049 1.00 51.41 102 PRO A O 1
ATOM 805 N N . TYR A 1 103 ? 0.120 9.012 1.001 1.00 57.19 103 TYR A N 1
ATOM 806 C CA . TYR A 1 103 ? 0.036 7.550 1.003 1.00 57.19 103 TYR A CA 1
ATOM 807 C C . TYR A 1 103 ? 0.430 7.002 2.373 1.00 57.19 103 TYR A C 1
ATOM 809 O O . TYR A 1 103 ? 1.539 7.248 2.843 1.00 57.19 103 TYR A O 1
ATOM 817 N N . PHE A 1 104 ? -0.461 6.225 2.984 1.00 60.62 104 PHE A N 1
ATOM 818 C CA . PHE A 1 104 ? -0.201 5.526 4.235 1.00 60.62 104 PHE A CA 1
ATOM 819 C C . PHE A 1 104 ? -0.019 4.031 3.989 1.00 60.62 104 PHE A C 1
ATOM 821 O O . PHE A 1 104 ? -0.786 3.404 3.254 1.00 60.62 104 PHE A O 1
ATOM 828 N N . PHE A 1 105 ? 0.994 3.454 4.632 1.00 59.38 105 PHE A N 1
ATOM 829 C CA . PHE A 1 105 ? 1.241 2.020 4.607 1.00 59.38 105 PHE A CA 1
ATOM 830 C C . PHE A 1 105 ? 0.312 1.325 5.610 1.00 59.38 105 PHE A C 1
ATOM 832 O O . PHE A 1 105 ? 0.581 1.287 6.811 1.00 59.38 105 PHE A O 1
ATOM 839 N N . GLY A 1 106 ? -0.822 0.818 5.125 1.00 58.69 106 GLY A N 1
ATOM 840 C CA . GLY A 1 106 ? -1.798 0.096 5.933 1.00 58.69 106 GLY A CA 1
ATOM 841 C C . GLY A 1 106 ? -1.511 -1.402 5.922 1.00 58.69 106 GLY A C 1
ATOM 842 O O . GLY A 1 106 ? -1.727 -2.062 4.910 1.00 58.69 106 GLY A O 1
ATOM 843 N N . ILE A 1 107 ? -1.057 -1.946 7.052 1.00 55.12 107 ILE A N 1
ATOM 844 C CA . ILE A 1 107 ? -0.901 -3.394 7.243 1.00 55.12 107 ILE A CA 1
ATOM 845 C C . ILE A 1 107 ? -2.131 -3.922 7.978 1.00 55.12 107 ILE A C 1
ATOM 847 O O . ILE A 1 107 ? -2.495 -3.411 9.043 1.00 55.12 107 ILE A O 1
ATOM 851 N N . SER A 1 108 ? -2.766 -4.957 7.432 1.00 43.41 108 SER A N 1
ATOM 852 C CA . SER A 1 108 ? -3.807 -5.692 8.141 1.00 43.41 108 SER A CA 1
ATOM 853 C C . SER A 1 108 ? -3.178 -6.846 8.923 1.00 43.41 108 SER A C 1
ATOM 855 O O . SER A 1 108 ? -2.839 -7.879 8.353 1.00 43.41 108 SER A O 1
ATOM 857 N N . PHE A 1 109 ? -3.069 -6.702 10.243 1.00 43.72 109 PHE A N 1
ATOM 858 C CA . PHE A 1 109 ? -2.829 -7.837 11.134 1.00 43.72 109 PHE A CA 1
ATOM 859 C C . PHE A 1 109 ? -4.185 -8.493 11.404 1.00 43.72 109 PHE A C 1
ATOM 861 O O . PHE A 1 109 ? -4.999 -7.948 12.149 1.00 43.72 109 PHE A O 1
ATOM 868 N N . ARG A 1 110 ? -4.474 -9.592 10.703 1.00 44.41 110 ARG A N 1
ATOM 869 C CA . ARG A 1 110 ? -5.600 -10.463 11.057 1.00 44.41 110 ARG A CA 1
ATOM 870 C C . ARG A 1 110 ? -5.273 -11.282 12.296 1.00 44.41 110 ARG A C 1
ATOM 872 O O . ARG A 1 110 ? -4.099 -11.697 12.414 1.00 44.41 110 ARG A O 1
#

Solvent-accessible surface area (backbone atoms only — not comparable to full-atom values): 6485 Å² total; per-residue (Å²): 119,65,46,62,73,50,50,76,47,101,91,34,68,78,79,52,71,75,57,60,70,72,48,73,71,47,75,50,75,38,66,50,96,93,42,68,88,86,45,73,41,41,34,31,20,35,46,44,68,57,54,35,59,66,28,41,53,46,52,67,60,42,78,47,74,47,97,81,75,50,70,50,78,43,48,49,71,51,43,72,72,30,61,30,25,46,20,37,24,48,72,88,39,71,36,41,66,92,60,62,24,68,63,31,87,42,72,42,86,126

Radius of gyration: 14.11 Å; Cα contacts (8 Å, |Δi|>4): 187; chains: 1; bounding box: 32×30×39 Å

Organism: Kluyvera cryocrescens (NCBI:txid580)

Sequence (110 aa):
MVSIANANSDKGYVITEKQFDSFPRDTIVTTTPWTPTGKKVKFKGVDLSYVLKLAGANGAKLKFHALNDYEIIVDMNDVEKYNILLATEMDGKRLQIRDFGPYFFGISFR

InterPro domains:
  IPR000572 Oxidoreductase, molybdopterin-binding domain [PF00174] (29-97)
  IPR036374 Oxidoreductase, molybdopterin-binding domain superfamily [G3DSA:3.90.420.10] (7-102)
  IPR036374 Oxidoreductase, molybdopterin-binding domain superfamily [SSF56524] (10-99)

Foldseek 3Di:
DKDFPQAPDPVANDADPVNQVPADKDWDFADDPPDDPPDTKIFIAHFVVVVCVVRVIDDQWDWDQDPVRDIDIDGPVQSVVFRWGFGQDINNHGQDPVRCDNTHTDTHDD

pLDDT: mean 75.4, std 10.85, range [43.41, 87.5]

Secondary structure (DSSP, 8-state):
--EESS--BT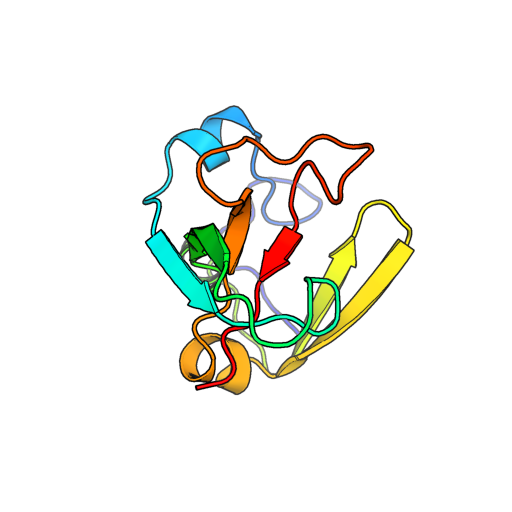TB----HHHHHTSPEEEEEEE-TTSSTT-EEEEEEEEHHHHHHHHTEE-SEEEEE-TTS-EEEEEHHHHHHTT-EEEEEETTEEPPTTTT-S-EEE----

Nearest PDB structures (foldseek):
  7rkb-assembly1_A  TM=9.412E-01  e=1.749E-08  Klebsiella pneumoniae subsp. pneumoniae SA1
  7kou-assembly3_C  TM=9.175E-01  e=8.263E-08  Agrobacterium fabrum str. C58
  7kom-assembly1_A  TM=9.053E-01  e=1.386E-07  Vibrio vulnificus CMCP6
  7kp2-assembly1_A  TM=8.851E-01  e=3.276E-06  Vibrio cholerae O1 biovar El Tor str. N16961
  2ca4-assembly1_A  TM=7.433E-01  e=3.864E-03  Ancylobacter novellus